Protein AF-A0A4C2A169-F1 (afdb_monomer_lite)

Radius of gyration: 23.93 Å; chains: 1; bounding box: 72×27×70 Å

pLDDT: mean 73.9, std 14.68, range [36.38, 89.75]

Structure (mmCIF, N/CA/C/O backbone):
data_AF-A0A4C2A169-F1
#
_entry.id   AF-A0A4C2A169-F1
#
loop_
_atom_site.group_PDB
_atom_site.id
_atom_site.type_symbol
_atom_site.label_atom_id
_atom_site.label_alt_id
_atom_site.label_comp_id
_atom_site.label_asym_id
_atom_site.label_entity_id
_atom_site.label_seq_id
_atom_site.pdbx_PDB_ins_code
_atom_site.Cartn_x
_atom_site.Cartn_y
_atom_site.Cartn_z
_atom_site.occupancy
_atom_site.B_iso_or_equiv
_atom_site.auth_seq_id
_atom_site.auth_comp_id
_atom_site.auth_asym_id
_atom_site.auth_atom_id
_atom_site.pdbx_PDB_model_num
ATOM 1 N N . MET A 1 1 ? -22.913 17.551 28.952 1.00 49.41 1 MET A N 1
ATOM 2 C CA . MET A 1 1 ? -22.852 16.679 27.759 1.00 49.41 1 MET A CA 1
ATOM 3 C C . MET A 1 1 ? -21.759 15.661 28.000 1.00 49.41 1 MET A C 1
ATOM 5 O O . MET A 1 1 ? -20.663 16.062 28.370 1.00 49.41 1 MET A O 1
ATOM 9 N N . ASN A 1 2 ? -22.106 14.376 27.961 1.00 64.31 2 ASN A N 1
ATOM 10 C CA . ASN A 1 2 ? -21.303 13.313 28.552 1.00 64.31 2 ASN A CA 1
ATOM 11 C C . ASN A 1 2 ? -20.075 12.998 27.695 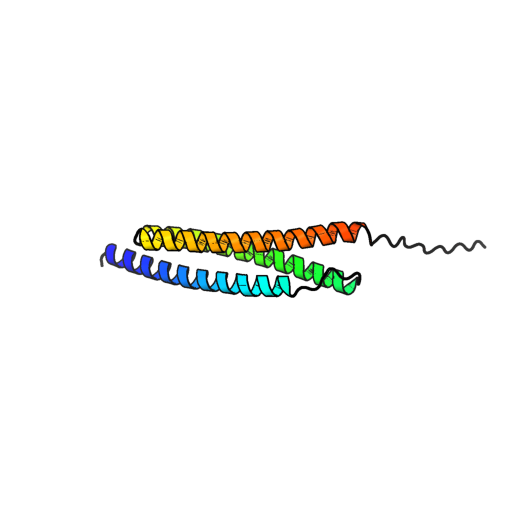1.00 64.31 2 ASN A C 1
ATOM 13 O O . ASN A 1 2 ? -20.184 12.790 26.491 1.00 64.31 2 ASN A O 1
ATOM 17 N N . GLU A 1 3 ? -18.920 12.860 28.345 1.00 70.19 3 GLU A N 1
ATOM 18 C CA . GLU A 1 3 ? -17.674 12.339 27.758 1.00 70.19 3 GLU A CA 1
ATOM 19 C C . GLU A 1 3 ? -17.902 11.029 26.976 1.00 70.19 3 GLU A C 1
ATOM 21 O O . GLU A 1 3 ? -17.257 10.748 25.971 1.00 70.19 3 GLU A O 1
ATOM 26 N N . ARG A 1 4 ? -18.892 10.244 27.407 1.00 67.62 4 ARG A N 1
ATOM 27 C CA . ARG A 1 4 ? -19.308 8.988 26.784 1.00 67.62 4 ARG A CA 1
ATOM 28 C C . ARG A 1 4 ? -19.912 9.166 25.384 1.00 67.62 4 ARG A C 1
ATOM 30 O O . ARG A 1 4 ? -19.564 8.389 24.501 1.00 67.62 4 ARG A O 1
ATOM 37 N N . ASP A 1 5 ? -20.746 10.185 25.175 1.00 69.94 5 ASP A N 1
ATOM 38 C CA . ASP A 1 5 ? -21.328 10.490 23.857 1.00 69.94 5 ASP A CA 1
ATOM 39 C C . ASP A 1 5 ? -20.229 10.959 22.895 1.00 69.94 5 ASP A C 1
ATOM 41 O O . ASP A 1 5 ? -20.123 10.494 21.764 1.00 69.94 5 ASP A O 1
ATOM 45 N N . ARG A 1 6 ? -19.309 11.786 23.406 1.00 72.50 6 ARG A N 1
ATOM 46 C CA . ARG A 1 6 ? -18.178 12.316 22.640 1.00 72.50 6 ARG A CA 1
ATOM 47 C C . ARG A 1 6 ? -17.224 11.215 22.162 1.00 72.50 6 ARG A C 1
ATOM 49 O O . ARG A 1 6 ? -16.750 11.263 21.031 1.00 72.50 6 ARG A O 1
ATOM 56 N N . ARG A 1 7 ? -16.957 10.204 22.998 1.00 69.50 7 ARG A N 1
ATOM 57 C CA . ARG A 1 7 ? -16.121 9.045 22.628 1.00 69.50 7 ARG A CA 1
ATOM 58 C C . ARG A 1 7 ? -16.790 8.143 21.591 1.00 69.50 7 ARG A C 1
ATOM 60 O O . ARG A 1 7 ? -16.093 7.611 20.732 1.00 69.50 7 ARG A O 1
ATOM 67 N N . LEU A 1 8 ? -18.112 7.987 21.653 1.00 70.50 8 LEU A N 1
ATOM 68 C CA . LEU A 1 8 ? -18.874 7.221 20.663 1.00 70.50 8 LEU A CA 1
ATOM 69 C C . LEU A 1 8 ? -18.879 7.912 19.296 1.00 70.50 8 LEU A C 1
ATOM 71 O O . LEU A 1 8 ? -18.581 7.255 18.301 1.00 70.50 8 LEU A O 1
ATOM 75 N N . ASP A 1 9 ? -19.118 9.225 19.251 1.00 77.12 9 ASP A N 1
ATOM 76 C CA . ASP A 1 9 ? -19.060 10.002 18.004 1.00 77.12 9 ASP A CA 1
ATOM 77 C C . ASP A 1 9 ? -17.681 9.919 17.344 1.00 77.12 9 ASP A C 1
ATOM 79 O O . ASP A 1 9 ? -17.572 9.697 16.137 1.00 77.12 9 ASP A O 1
ATOM 83 N N . VAL A 1 10 ? -16.611 10.039 18.139 1.00 79.38 10 VAL A N 1
ATOM 84 C CA . VAL A 1 10 ? -15.238 9.912 17.634 1.00 79.38 10 VAL A CA 1
ATOM 85 C C . VAL A 1 10 ? -14.988 8.508 17.088 1.00 79.38 10 VAL A C 1
ATOM 87 O O . VAL A 1 10 ? -14.485 8.383 15.974 1.00 79.38 10 VAL A O 1
ATOM 90 N N . ALA A 1 11 ? -15.367 7.456 17.814 1.00 75.31 11 ALA A N 1
ATOM 91 C CA . ALA A 1 11 ? -15.188 6.077 17.361 1.00 75.31 11 ALA A CA 1
ATOM 92 C C . ALA A 1 11 ? -15.916 5.796 16.036 1.00 75.31 11 ALA A C 1
ATOM 94 O O . ALA A 1 11 ? -15.350 5.170 15.136 1.00 75.31 11 ALA A O 1
ATOM 95 N N . LEU A 1 12 ? -17.142 6.308 15.889 1.00 80.06 12 LEU A N 1
ATOM 96 C CA . LEU A 1 12 ? -17.935 6.158 14.671 1.00 80.06 12 LEU A CA 1
ATOM 97 C C . LEU A 1 12 ? -17.265 6.858 13.478 1.00 80.06 12 LEU A C 1
ATOM 99 O O . LEU A 1 12 ? -17.106 6.264 12.410 1.00 80.06 12 LEU A O 1
ATOM 103 N N . LEU A 1 13 ? -16.813 8.100 13.683 1.00 84.62 13 LEU A N 1
ATOM 104 C CA . LEU A 1 13 ? -16.095 8.891 12.680 1.00 84.62 13 LEU A CA 1
ATOM 105 C C . LEU A 1 13 ? -14.790 8.222 12.248 1.00 84.62 13 LEU A C 1
ATOM 107 O O . LEU A 1 13 ? -14.484 8.174 11.057 1.00 84.62 13 LEU A O 1
ATOM 111 N N . GLN A 1 14 ? -14.021 7.704 13.206 1.00 81.69 14 GLN A N 1
ATOM 112 C CA . GLN A 1 14 ? -12.760 7.025 12.922 1.00 81.69 14 GLN A CA 1
ATOM 113 C C . GLN A 1 14 ? -12.996 5.722 12.150 1.00 81.69 14 GLN A C 1
ATOM 115 O O . GLN A 1 14 ? -12.284 5.453 11.184 1.00 81.69 14 GLN A O 1
ATOM 120 N N . SER A 1 15 ? -14.026 4.947 12.510 1.00 83.44 15 SER A N 1
ATOM 121 C CA . SER A 1 15 ? -14.388 3.715 11.796 1.00 83.44 15 SER A CA 1
ATOM 122 C C . SER A 1 15 ? -14.792 3.996 10.345 1.00 83.44 15 SER A C 1
ATOM 124 O O . SER A 1 15 ? -14.341 3.302 9.433 1.00 83.44 15 SER A O 1
ATOM 126 N N . GLY A 1 16 ? -15.576 5.057 10.111 1.00 83.25 16 GLY A N 1
ATOM 127 C CA . GLY A 1 16 ? -15.934 5.509 8.764 1.00 83.25 16 GLY A CA 1
ATOM 128 C C . GLY A 1 16 ? -14.707 5.899 7.937 1.00 83.25 16 GLY A C 1
ATOM 129 O O . GLY A 1 16 ? -14.487 5.344 6.861 1.00 83.25 16 GLY A O 1
ATOM 130 N N . LYS A 1 17 ? -13.845 6.761 8.490 1.00 85.31 17 LYS A N 1
ATOM 131 C CA . LYS A 1 17 ? -12.596 7.186 7.838 1.00 85.31 17 LYS A CA 1
ATOM 132 C C . LYS A 1 17 ? -11.666 6.018 7.531 1.00 85.31 17 LYS A C 1
ATOM 134 O O . LYS A 1 17 ? -11.049 5.997 6.470 1.00 85.31 17 LYS A O 1
ATOM 139 N N . PHE A 1 18 ? -11.570 5.047 8.439 1.00 85.31 18 PHE A N 1
ATOM 140 C CA . PHE A 1 18 ? -10.785 3.838 8.221 1.00 85.31 18 PHE A CA 1
ATOM 141 C C . PHE A 1 18 ? -11.326 3.051 7.027 1.00 85.31 18 PHE A C 1
ATOM 143 O O . PHE A 1 18 ? -10.559 2.723 6.128 1.00 85.31 18 PHE A O 1
ATOM 150 N N . LYS A 1 19 ? -12.641 2.804 6.975 1.00 84.06 19 LYS A N 1
ATOM 151 C CA . LYS A 1 19 ? -13.279 2.071 5.870 1.00 84.06 19 LYS A CA 1
ATOM 152 C C . LYS A 1 19 ? -13.102 2.782 4.526 1.00 84.06 19 LYS A C 1
ATOM 154 O O . LYS A 1 19 ? -12.769 2.129 3.540 1.00 84.06 19 LYS A O 1
ATOM 159 N N . GLU A 1 20 ? -13.267 4.103 4.481 1.00 88.12 20 GLU A N 1
ATOM 160 C CA . GLU A 1 20 ? -13.054 4.895 3.262 1.00 88.12 20 GLU A CA 1
ATOM 161 C C . GLU A 1 20 ? -11.594 4.866 2.799 1.00 88.12 20 GLU A C 1
ATOM 163 O O . GLU A 1 20 ? -11.315 4.598 1.630 1.00 88.12 20 GLU A O 1
ATOM 168 N N . ALA A 1 21 ? -10.650 5.098 3.713 1.00 86.19 21 ALA A N 1
ATOM 169 C CA . ALA A 1 21 ? -9.229 5.085 3.388 1.00 86.19 21 ALA A CA 1
ATOM 170 C C . ALA A 1 21 ? -8.754 3.682 2.972 1.00 86.19 21 ALA A C 1
ATOM 172 O O . ALA A 1 21 ? -7.950 3.556 2.048 1.00 86.19 21 ALA A O 1
ATOM 173 N N . LEU A 1 22 ? -9.304 2.630 3.583 1.00 85.50 22 LEU A N 1
ATOM 174 C CA . LEU A 1 22 ? -9.051 1.243 3.213 1.00 85.50 22 LEU A CA 1
ATOM 175 C C . LEU A 1 22 ? -9.549 0.923 1.801 1.00 85.50 22 LEU A C 1
ATOM 177 O O . LEU A 1 22 ? -8.800 0.371 0.993 1.00 85.50 22 LEU A O 1
ATOM 181 N N . ALA A 1 23 ? -10.786 1.307 1.476 1.00 87.94 23 ALA A N 1
ATOM 182 C CA . ALA A 1 23 ? -11.337 1.139 0.134 1.00 87.94 23 ALA A CA 1
ATOM 183 C C . ALA A 1 23 ? -10.526 1.925 -0.911 1.00 87.94 23 ALA A C 1
ATOM 185 O O . ALA A 1 23 ? -10.223 1.401 -1.985 1.00 87.94 23 ALA A O 1
ATOM 186 N N . GLY A 1 24 ? -10.113 3.152 -0.576 1.00 88.06 24 GLY A N 1
ATOM 187 C CA . GLY A 1 24 ? -9.256 3.980 -1.423 1.00 88.06 24 GLY A CA 1
ATOM 188 C C . GLY A 1 24 ? -7.897 3.336 -1.705 1.00 88.06 24 GLY A C 1
ATOM 189 O O . GLY A 1 24 ? -7.475 3.276 -2.858 1.00 88.06 24 GLY A O 1
ATOM 190 N N . LEU A 1 25 ? -7.234 2.801 -0.676 1.00 85.12 25 LEU A N 1
ATOM 191 C CA . LEU A 1 25 ? -5.954 2.099 -0.811 1.00 85.12 25 LEU A CA 1
ATOM 192 C C . LEU A 1 25 ? -6.084 0.782 -1.586 1.00 85.12 25 LEU A C 1
ATOM 194 O O . LEU A 1 25 ? -5.226 0.482 -2.410 1.00 85.12 25 LEU A O 1
ATOM 198 N N . SER A 1 26 ? -7.154 0.016 -1.369 1.00 87.38 26 SER A N 1
ATOM 199 C CA . SER A 1 26 ? -7.397 -1.242 -2.089 1.00 87.38 26 SER A CA 1
ATOM 200 C C . SER A 1 26 ? -7.643 -1.015 -3.585 1.00 87.38 26 SER A C 1
ATOM 202 O O . SER A 1 26 ? -7.080 -1.718 -4.432 1.00 87.38 26 SER A O 1
ATOM 204 N N . LYS A 1 27 ? -8.427 0.018 -3.923 1.00 89.75 27 LYS A N 1
ATOM 205 C CA . LYS A 1 27 ? -8.618 0.442 -5.312 1.00 89.75 27 LYS A CA 1
ATOM 206 C C . LYS A 1 27 ? -7.303 0.904 -5.928 1.00 89.75 27 LYS A C 1
ATOM 208 O O . LYS A 1 27 ? -6.933 0.433 -6.994 1.00 89.75 27 LYS A O 1
ATOM 213 N N . TRP A 1 28 ? -6.563 1.746 -5.210 1.00 88.81 28 TRP A N 1
ATOM 214 C CA . TRP A 1 28 ? -5.259 2.225 -5.652 1.00 88.81 28 TRP A CA 1
ATOM 215 C C . TRP A 1 28 ? -4.263 1.083 -5.907 1.00 88.81 28 TRP A C 1
ATOM 217 O O . TRP A 1 28 ? -3.539 1.124 -6.900 1.00 88.81 28 TRP A O 1
ATOM 227 N N . LEU A 1 29 ? -4.234 0.062 -5.044 1.00 85.56 29 LEU A N 1
ATOM 228 C CA . LEU A 1 29 ? -3.406 -1.128 -5.238 1.00 85.56 29 LEU A CA 1
ATOM 229 C C . LEU A 1 29 ? -3.753 -1.830 -6.543 1.00 85.56 29 LEU A C 1
ATOM 231 O O . LEU A 1 29 ? -2.855 -2.123 -7.317 1.00 85.56 29 LEU A O 1
ATOM 235 N N . SER A 1 30 ? -5.042 -2.043 -6.795 1.00 87.81 30 SER A N 1
ATOM 236 C CA . SER A 1 30 ? -5.512 -2.713 -8.011 1.00 87.81 30 SER A CA 1
ATOM 237 C C . SER A 1 30 ? -5.162 -1.898 -9.263 1.00 87.81 30 SER A C 1
ATOM 239 O O . SER A 1 30 ? -4.593 -2.442 -10.205 1.00 87.81 30 SER A O 1
ATOM 241 N N . ASP A 1 31 ? -5.395 -0.581 -9.235 1.00 87.69 31 ASP A N 1
ATOM 242 C CA . ASP A 1 31 ? -5.031 0.327 -10.330 1.00 87.69 31 ASP A CA 1
ATOM 243 C C . ASP A 1 31 ? -3.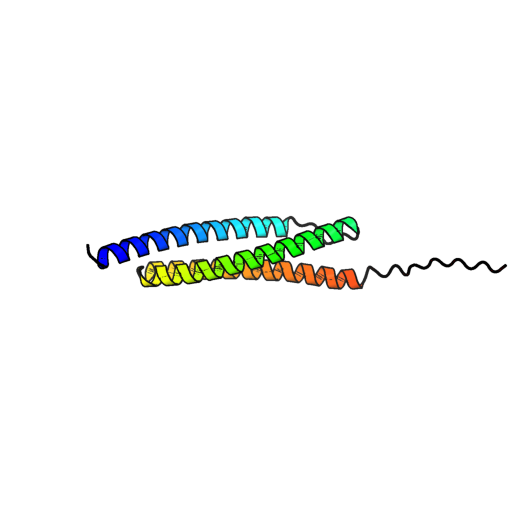505 0.327 -10.576 1.00 87.69 31 ASP A C 1
ATOM 245 O O . ASP A 1 31 ? -3.043 0.367 -11.717 1.00 87.69 31 ASP A O 1
ATOM 249 N N . THR A 1 32 ? -2.697 0.263 -9.509 1.00 83.81 32 THR A N 1
ATOM 250 C CA . THR A 1 32 ? -1.229 0.264 -9.615 1.00 83.81 32 THR A CA 1
ATOM 251 C C . THR A 1 32 ? -0.686 -1.091 -10.058 1.00 83.81 32 THR A C 1
ATOM 253 O O . THR A 1 32 ? 0.234 -1.121 -10.869 1.00 83.81 32 THR A O 1
ATOM 256 N N . GLU A 1 33 ? -1.250 -2.201 -9.580 1.00 82.75 33 GLU A N 1
ATOM 257 C CA . GLU A 1 33 ? -0.955 -3.559 -10.053 1.00 82.75 33 GLU A CA 1
ATOM 258 C C . GLU A 1 33 ? -1.235 -3.671 -11.558 1.00 82.75 33 GLU A C 1
ATOM 260 O O . GLU A 1 33 ? -0.382 -4.150 -12.304 1.00 82.75 33 GLU A O 1
ATOM 265 N N . GLU A 1 34 ? -2.374 -3.155 -12.027 1.00 83.50 34 GLU A N 1
ATOM 266 C CA . GLU A 1 34 ? -2.718 -3.124 -13.450 1.00 83.50 34 GLU A CA 1
ATOM 267 C C . GLU A 1 34 ? -1.766 -2.220 -14.248 1.00 83.50 34 GLU A C 1
ATOM 269 O O . GLU A 1 34 ? -1.280 -2.611 -15.309 1.00 83.50 34 GLU A O 1
ATOM 274 N N . MET A 1 35 ? -1.427 -1.036 -13.729 1.00 80.19 35 MET A N 1
ATOM 275 C CA . MET A 1 35 ? -0.447 -0.144 -14.359 1.00 80.19 35 MET A CA 1
ATOM 276 C C . MET A 1 35 ? 0.939 -0.801 -14.465 1.00 80.19 35 MET A C 1
ATOM 278 O O . MET A 1 35 ? 1.604 -0.691 -15.495 1.00 80.19 35 MET A O 1
ATOM 282 N N . VAL A 1 36 ? 1.369 -1.506 -13.415 1.00 74.44 36 VAL A N 1
ATOM 283 C CA . VAL A 1 36 ? 2.627 -2.261 -13.359 1.00 74.44 36 VAL A CA 1
ATOM 284 C C . VAL A 1 36 ? 2.610 -3.439 -14.332 1.00 74.44 36 VAL A C 1
ATOM 286 O O . VAL A 1 36 ? 3.602 -3.646 -15.029 1.00 74.44 36 VAL A O 1
ATOM 289 N N . ALA A 1 37 ? 1.499 -4.169 -14.427 1.00 74.31 37 ALA A N 1
ATOM 290 C CA . ALA A 1 37 ? 1.331 -5.274 -15.367 1.00 74.31 37 ALA A CA 1
ATOM 291 C C . ALA A 1 37 ? 1.293 -4.798 -16.831 1.00 74.31 37 ALA A C 1
ATOM 293 O O . ALA A 1 37 ? 1.827 -5.468 -17.713 1.00 74.31 37 ALA A O 1
ATOM 294 N N . ASN A 1 38 ? 0.719 -3.620 -17.088 1.00 74.50 38 ASN A N 1
ATOM 295 C CA . ASN A 1 38 ? 0.647 -3.007 -18.417 1.00 74.50 38 ASN A CA 1
ATOM 296 C C . ASN A 1 38 ? 1.954 -2.324 -18.861 1.00 74.50 38 ASN A C 1
ATOM 298 O O . ASN A 1 38 ? 2.082 -1.925 -20.025 1.00 74.50 38 ASN A O 1
ATOM 302 N N . GLN A 1 39 ? 2.942 -2.175 -17.976 1.00 64.94 39 GLN A N 1
ATOM 303 C CA . GLN A 1 39 ? 4.243 -1.627 -18.354 1.00 64.94 39 GLN A CA 1
ATOM 304 C C . GLN A 1 39 ? 4.995 -2.595 -19.274 1.00 64.94 39 GLN A C 1
ATOM 306 O O . GLN A 1 39 ? 5.303 -3.731 -18.916 1.00 64.94 39 GLN A O 1
ATOM 311 N N . LYS A 1 40 ? 5.337 -2.104 -20.469 1.00 57.44 40 LYS A N 1
ATOM 312 C CA . LYS A 1 40 ? 6.100 -2.853 -21.475 1.00 57.44 40 LYS A CA 1
ATOM 313 C C . LYS A 1 40 ? 7.492 -3.247 -20.950 1.00 57.44 40 LYS A C 1
ATOM 315 O O . LYS A 1 40 ? 8.076 -2.483 -20.173 1.00 57.44 40 LYS A O 1
ATOM 320 N N . PRO A 1 41 ? 8.048 -4.389 -21.403 1.00 59.72 41 PRO A N 1
ATOM 321 C CA . PRO A 1 41 ? 9.398 -4.816 -21.041 1.00 59.72 41 PRO A CA 1
ATOM 322 C C . PRO A 1 41 ? 10.453 -3.737 -21.352 1.00 59.72 41 PRO A C 1
ATOM 324 O O . PRO A 1 41 ? 10.206 -2.843 -22.173 1.00 59.72 41 PRO A O 1
ATOM 327 N N . PRO A 1 42 ? 11.623 -3.783 -20.685 1.00 56.75 42 PRO A N 1
ATOM 328 C CA . PRO A 1 42 ? 12.709 -2.838 -20.926 1.00 56.75 42 PRO A CA 1
ATOM 329 C C . PRO A 1 42 ? 13.077 -2.849 -22.413 1.00 56.75 42 PRO A C 1
ATOM 331 O O . PRO A 1 42 ? 13.513 -3.863 -22.948 1.00 56.75 42 PRO A O 1
ATOM 334 N N . SER A 1 43 ? 12.836 -1.723 -23.086 1.00 57.53 43 SER A N 1
ATOM 335 C CA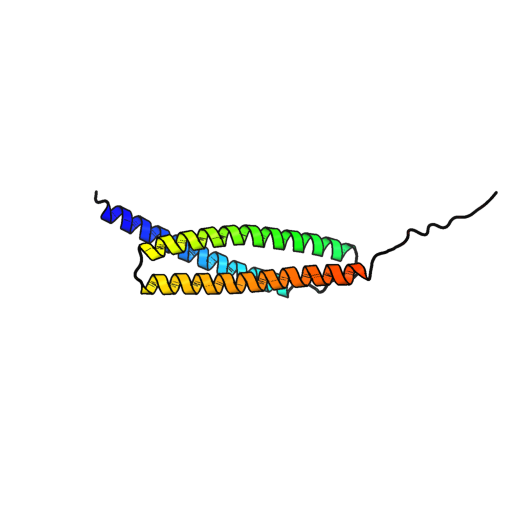 . SER A 1 43 ? 13.125 -1.559 -24.513 1.00 57.53 43 SER A CA 1
ATOM 336 C C . SER A 1 43 ? 14.515 -0.951 -24.660 1.00 57.53 43 SER A C 1
ATOM 338 O O . SER A 1 43 ? 14.874 -0.062 -23.888 1.00 57.53 43 SER A O 1
ATOM 340 N N . SER A 1 44 ? 15.277 -1.369 -25.670 1.00 57.62 44 SER A N 1
ATOM 341 C CA . SER A 1 44 ? 16.647 -0.889 -25.926 1.00 57.62 44 SER A CA 1
ATOM 342 C C . SER A 1 44 ? 16.711 0.565 -26.430 1.00 57.62 44 SER A C 1
ATOM 344 O O . SER A 1 44 ? 17.785 1.154 -26.545 1.00 57.62 44 SER A O 1
ATOM 346 N N . ASP A 1 45 ? 15.563 1.181 -26.723 1.00 67.94 45 ASP A N 1
ATOM 347 C CA . ASP A 1 45 ? 15.465 2.563 -27.183 1.00 67.94 45 ASP A CA 1
ATOM 348 C C . ASP A 1 45 ? 15.742 3.574 -26.065 1.00 67.94 45 ASP A C 1
ATOM 350 O O . ASP A 1 45 ? 14.979 3.700 -25.107 1.00 67.94 45 ASP A O 1
ATOM 354 N N . TYR A 1 46 ? 16.762 4.417 -26.245 1.00 64.12 46 TYR A N 1
ATOM 355 C CA . TYR A 1 46 ? 17.147 5.474 -25.296 1.00 64.12 46 TYR A CA 1
ATOM 356 C C . TYR A 1 46 ? 15.975 6.366 -24.837 1.00 64.12 46 TYR A C 1
ATOM 358 O O . TYR A 1 46 ? 15.871 6.727 -23.661 1.00 64.12 46 TYR A O 1
ATOM 366 N N . LYS A 1 47 ? 15.064 6.719 -25.756 1.00 69.56 47 LYS A N 1
ATOM 367 C CA . LYS A 1 47 ? 13.871 7.521 -25.435 1.00 69.56 47 LYS A CA 1
ATOM 368 C C . LYS A 1 47 ? 12.916 6.767 -24.502 1.00 69.56 47 LYS A C 1
ATOM 370 O O . LYS A 1 47 ? 12.358 7.375 -23.591 1.00 69.56 47 LYS A O 1
ATOM 375 N N . VAL A 1 48 ? 12.777 5.458 -24.702 1.00 71.31 48 VAL A N 1
ATOM 376 C CA . VAL A 1 48 ? 11.926 4.578 -23.894 1.00 71.31 48 VAL A CA 1
ATOM 377 C C . VAL A 1 48 ? 12.562 4.330 -22.529 1.00 71.31 48 VAL A C 1
ATOM 379 O O . VAL A 1 48 ? 11.883 4.489 -21.521 1.00 71.31 48 VAL A O 1
ATOM 382 N N . VAL A 1 49 ? 13.874 4.083 -22.460 1.00 71.06 49 VAL A N 1
ATOM 383 C CA . VAL A 1 49 ? 14.6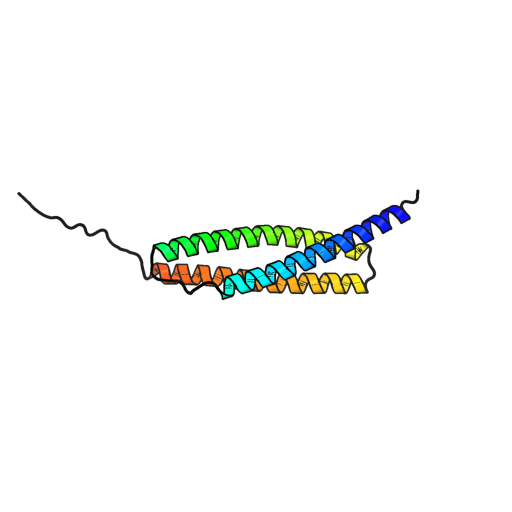07 3.938 -21.187 1.00 71.06 49 VAL A CA 1
ATOM 384 C C . VAL A 1 49 ? 14.448 5.181 -20.307 1.00 71.06 49 VAL A C 1
ATOM 386 O O . VAL A 1 49 ? 14.233 5.073 -19.098 1.00 71.06 49 VAL A O 1
ATOM 389 N N . LYS A 1 50 ? 14.507 6.384 -20.895 1.00 72.44 50 LYS A N 1
ATOM 390 C CA . LYS A 1 50 ? 14.330 7.641 -20.151 1.00 72.44 50 LYS A CA 1
ATOM 391 C C . LYS A 1 50 ? 12.900 7.810 -19.616 1.00 72.44 50 LYS A C 1
ATOM 393 O O . LYS A 1 50 ? 12.742 8.267 -18.483 1.00 72.44 50 LYS A O 1
ATOM 398 N N . ALA A 1 51 ? 11.885 7.421 -20.393 1.00 75.50 51 ALA A N 1
ATOM 399 C CA . ALA A 1 51 ? 10.488 7.402 -19.952 1.00 75.50 51 ALA A CA 1
ATOM 400 C C . ALA A 1 51 ? 10.266 6.369 -18.833 1.00 75.50 51 ALA A C 1
ATOM 402 O O . ALA A 1 51 ? 9.750 6.715 -17.777 1.00 75.50 51 ALA A O 1
ATOM 403 N N . GLN A 1 52 ? 10.791 5.153 -18.988 1.00 69.69 52 GLN A N 1
ATOM 404 C CA . GLN A 1 52 ? 10.739 4.101 -17.966 1.00 69.69 52 GLN A CA 1
ATOM 405 C C . GLN A 1 52 ? 11.458 4.504 -16.666 1.00 69.69 52 GLN A C 1
ATOM 407 O O . GLN A 1 52 ? 11.050 4.121 -15.571 1.00 69.69 52 GLN A O 1
ATOM 412 N N . LEU A 1 53 ? 12.540 5.289 -16.747 1.00 75.62 53 LEU A N 1
ATOM 413 C CA . LEU A 1 53 ? 13.225 5.834 -15.570 1.00 75.62 53 LEU A CA 1
ATOM 414 C C . LEU A 1 53 ? 12.369 6.870 -14.831 1.00 75.62 53 LEU A C 1
ATOM 416 O O . LEU A 1 53 ? 12.370 6.895 -13.600 1.00 75.62 53 LEU A O 1
ATOM 420 N N . GLN A 1 54 ? 11.652 7.721 -15.567 1.00 79.81 54 GLN A N 1
ATOM 421 C CA . GLN A 1 54 ? 10.689 8.666 -14.999 1.00 79.81 54 GLN A CA 1
ATOM 422 C C . GLN A 1 54 ? 9.507 7.935 -14.358 1.00 79.81 54 GLN A C 1
ATOM 424 O O . GLN A 1 54 ? 9.175 8.235 -13.21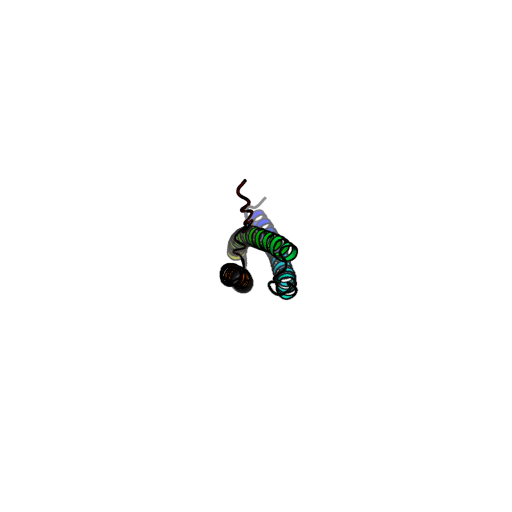5 1.00 79.81 54 GLN A O 1
ATOM 429 N N . GLU A 1 55 ? 8.939 6.943 -15.044 1.00 79.00 55 GLU A N 1
ATOM 430 C CA . GLU A 1 55 ? 7.862 6.104 -14.515 1.00 79.00 55 GLU A CA 1
ATOM 431 C C . GLU A 1 55 ? 8.282 5.384 -13.237 1.00 79.00 55 GLU A C 1
ATOM 433 O O . GLU A 1 55 ? 7.548 5.421 -12.260 1.00 79.00 55 GLU A O 1
ATOM 438 N N . GLN A 1 56 ? 9.482 4.800 -13.188 1.00 75.00 56 GLN A N 1
ATOM 439 C CA . GLN A 1 56 ? 9.972 4.148 -11.970 1.00 75.00 56 GLN A CA 1
ATOM 440 C C . GLN A 1 56 ? 10.161 5.129 -10.807 1.00 75.00 56 GLN A C 1
ATOM 442 O O . GLN A 1 56 ? 9.775 4.844 -9.676 1.00 75.00 56 GLN A O 1
ATOM 447 N N . LYS A 1 57 ? 10.701 6.327 -11.068 1.00 80.88 57 LYS A N 1
ATOM 448 C CA . LYS A 1 57 ? 10.790 7.377 -10.038 1.00 80.88 57 LYS A CA 1
ATOM 449 C C . LYS A 1 57 ? 9.412 7.807 -9.545 1.00 80.88 57 LYS A C 1
ATOM 451 O O . LYS A 1 57 ? 9.240 8.052 -8.352 1.00 80.88 57 LYS A O 1
ATOM 456 N N . PHE A 1 58 ? 8.451 7.914 -10.457 1.00 84.31 58 PHE A N 1
ATOM 457 C CA . PHE A 1 58 ? 7.070 8.230 -10.128 1.00 84.31 58 PHE A CA 1
ATOM 458 C C . PHE A 1 58 ? 6.446 7.121 -9.278 1.00 84.31 58 PHE A C 1
ATOM 460 O O . PHE A 1 58 ? 5.915 7.417 -8.211 1.00 84.31 58 PHE A O 1
ATOM 467 N N . LEU A 1 59 ? 6.620 5.859 -9.673 1.00 80.56 59 LEU A N 1
ATOM 468 C CA . LEU A 1 59 ? 6.137 4.690 -8.947 1.00 80.56 59 LEU A CA 1
ATOM 469 C C . LEU A 1 59 ? 6.715 4.635 -7.529 1.00 80.56 59 LEU A C 1
ATOM 471 O O . LEU A 1 59 ? 5.960 4.541 -6.570 1.00 80.56 59 LEU A O 1
ATOM 475 N N . LYS A 1 60 ? 8.033 4.819 -7.368 1.00 81.50 60 LYS A N 1
ATOM 476 C CA . LYS A 1 60 ? 8.681 4.914 -6.048 1.00 81.50 60 LYS A CA 1
ATOM 477 C C . LYS A 1 60 ? 8.123 6.040 -5.188 1.00 81.50 60 LYS A C 1
ATOM 479 O O . LYS A 1 60 ? 7.892 5.848 -3.998 1.00 81.50 60 LYS A O 1
ATOM 484 N N . LYS A 1 61 ? 7.901 7.222 -5.769 1.00 84.94 61 LYS A N 1
ATOM 485 C CA . LYS A 1 61 ? 7.324 8.352 -5.032 1.00 84.94 61 LYS A CA 1
ATOM 486 C C . LYS A 1 61 ? 5.883 8.062 -4.608 1.00 84.94 61 LYS A C 1
ATOM 488 O O . LYS A 1 61 ? 5.521 8.379 -3.481 1.00 84.94 61 LYS A O 1
ATOM 493 N N . MET A 1 62 ? 5.091 7.443 -5.481 1.00 85.00 62 MET A N 1
ATOM 494 C CA . MET A 1 62 ? 3.736 7.001 -5.155 1.00 85.00 62 MET A CA 1
ATOM 495 C C . MET A 1 62 ? 3.730 5.941 -4.055 1.00 85.00 62 MET A C 1
ATOM 497 O O . MET A 1 62 ? 2.929 6.048 -3.133 1.00 85.00 62 MET A O 1
ATOM 501 N N . LEU A 1 63 ? 4.633 4.959 -4.118 1.00 83.12 63 LEU A N 1
ATOM 502 C CA . LEU A 1 63 ? 4.797 3.948 -3.075 1.00 83.12 63 LEU A CA 1
ATOM 503 C C . LEU A 1 63 ? 5.139 4.610 -1.736 1.00 83.12 63 LEU A C 1
ATOM 505 O O . LEU A 1 63 ? 4.453 4.357 -0.758 1.00 83.12 63 LEU A O 1
ATOM 509 N N . LEU A 1 64 ? 6.100 5.536 -1.685 1.00 84.25 64 LEU A N 1
ATOM 510 C CA . LEU A 1 64 ? 6.426 6.282 -0.458 1.00 84.25 64 LEU A CA 1
ATOM 511 C C . LEU A 1 64 ? 5.231 7.072 0.106 1.00 84.25 64 LEU A C 1
ATOM 513 O O . LEU A 1 64 ? 4.963 7.023 1.307 1.00 84.25 64 LEU A O 1
ATOM 517 N N . ASP A 1 65 ? 4.483 7.772 -0.751 1.00 84.75 65 ASP A N 1
ATOM 518 C CA . ASP A 1 65 ? 3.275 8.515 -0.357 1.00 84.75 65 ASP A CA 1
ATOM 519 C C . ASP A 1 65 ? 2.190 7.577 0.205 1.00 84.75 65 ASP A C 1
ATOM 521 O O . ASP A 1 65 ? 1.511 7.861 1.201 1.00 84.75 65 ASP A O 1
ATOM 525 N N . ARG A 1 66 ? 2.067 6.392 -0.394 1.00 81.12 66 ARG A N 1
ATOM 526 C CA . ARG A 1 66 ? 1.128 5.360 0.042 1.00 81.12 66 ARG A CA 1
ATOM 527 C C . ARG A 1 66 ? 1.606 4.608 1.268 1.00 81.12 66 ARG A C 1
ATOM 529 O O . ARG A 1 66 ? 0.768 4.277 2.091 1.00 81.12 66 ARG A O 1
ATOM 536 N N . GLN A 1 67 ? 2.905 4.446 1.478 1.00 83.06 67 GLN A N 1
ATOM 537 C CA . GLN A 1 67 ? 3.481 3.932 2.717 1.00 83.06 67 GLN A CA 1
ATOM 538 C C . GLN A 1 67 ? 3.177 4.879 3.886 1.00 83.06 67 GLN A C 1
ATOM 540 O O . GLN A 1 67 ? 2.764 4.427 4.955 1.00 83.06 67 GLN A O 1
ATOM 545 N N . HIS A 1 68 ? 3.291 6.195 3.673 1.00 82.31 68 HIS A N 1
ATOM 546 C CA . HIS A 1 68 ? 2.810 7.194 4.632 1.00 82.31 68 HIS A CA 1
ATOM 547 C C . HIS A 1 68 ? 1.309 7.028 4.900 1.00 82.31 68 HIS A C 1
ATOM 549 O O . HIS A 1 68 ? 0.897 6.953 6.058 1.00 82.31 68 HIS A O 1
ATOM 555 N N . SER A 1 69 ? 0.506 6.885 3.840 1.00 83.31 69 SER A N 1
ATOM 556 C CA . SER A 1 69 ? -0.938 6.636 3.956 1.00 83.31 69 SER A CA 1
ATOM 557 C C . SER A 1 69 ? -1.244 5.342 4.730 1.00 83.31 69 SER A C 1
ATOM 559 O O . SER A 1 69 ? -2.161 5.324 5.544 1.00 83.31 69 SER A O 1
ATOM 561 N N . MET A 1 70 ? -0.460 4.279 4.529 1.00 81.94 70 MET A N 1
ATOM 562 C CA . MET A 1 70 ? -0.588 2.981 5.196 1.00 81.94 70 MET A CA 1
ATOM 563 C C . MET A 1 70 ? -0.270 3.080 6.687 1.00 81.94 70 MET A C 1
ATOM 565 O O . MET A 1 70 ? -0.982 2.516 7.513 1.00 81.94 70 MET A O 1
ATOM 569 N N . SER A 1 71 ? 0.773 3.835 7.041 1.00 85.50 71 SER A N 1
ATOM 570 C CA . SER A 1 71 ? 1.128 4.127 8.432 1.00 85.50 71 SER A CA 1
ATOM 571 C C . SER A 1 71 ? 0.013 4.913 9.127 1.00 85.50 71 SER A C 1
ATOM 573 O O . SER A 1 71 ? -0.440 4.533 10.210 1.00 85.50 71 SER A O 1
ATOM 575 N N . SER A 1 72 ? -0.517 5.949 8.465 1.00 85.31 72 SER A N 1
ATOM 576 C CA . SER A 1 72 ? -1.681 6.689 8.957 1.00 85.31 72 SER A CA 1
ATOM 577 C C . SER A 1 72 ? -2.911 5.792 9.104 1.00 85.31 72 SER A C 1
ATOM 579 O O . SER A 1 72 ? -3.568 5.850 10.140 1.00 85.31 72 SER A O 1
ATOM 581 N N . LEU A 1 73 ? -3.195 4.928 8.122 1.00 85.12 73 LEU A N 1
ATOM 582 C CA . LEU A 1 73 ? -4.316 3.988 8.163 1.00 85.12 73 LEU A CA 1
ATOM 583 C C . LEU A 1 73 ? -4.159 2.967 9.292 1.00 85.12 73 LEU A C 1
ATOM 585 O O . LEU A 1 73 ? -5.132 2.670 9.973 1.00 85.12 73 LEU A O 1
ATOM 589 N N . SER A 1 74 ? -2.949 2.457 9.519 1.00 85.00 74 SER A N 1
ATOM 590 C CA . SER A 1 74 ? -2.644 1.528 10.609 1.00 85.00 74 SER A CA 1
ATOM 591 C C . SER A 1 74 ? -2.852 2.188 11.970 1.00 85.00 74 SER A C 1
ATOM 593 O O . SER A 1 74 ? -3.506 1.620 12.845 1.00 85.00 74 SER A O 1
ATOM 595 N N . SER A 1 75 ? -2.395 3.435 12.132 1.00 86.50 75 SER A N 1
ATOM 596 C CA . SER A 1 75 ? -2.651 4.203 13.351 1.00 86.50 75 SER A CA 1
ATOM 597 C C . SER A 1 75 ? -4.147 4.456 13.562 1.00 86.50 75 SER A C 1
ATOM 599 O O . SER A 1 75 ? -4.631 4.308 14.684 1.00 86.50 75 SER A O 1
ATOM 601 N N . LEU A 1 76 ? -4.883 4.780 12.493 1.00 85.19 76 LEU A N 1
ATOM 602 C CA . LEU A 1 76 ? -6.337 4.945 12.525 1.00 85.19 76 LEU A CA 1
ATOM 603 C C . LEU A 1 76 ? -7.039 3.633 12.893 1.00 85.19 76 LEU A C 1
ATOM 605 O O . LEU A 1 76 ? -7.895 3.614 13.765 1.00 85.19 76 LEU A O 1
ATOM 609 N N . GLY A 1 77 ? -6.645 2.522 12.271 1.00 85.00 77 GLY A N 1
ATOM 610 C CA . GLY A 1 77 ? -7.187 1.195 12.537 1.00 85.00 77 GLY A CA 1
ATOM 611 C C . GLY A 1 77 ? -6.963 0.770 13.984 1.00 85.00 77 GLY A C 1
ATOM 612 O O . GLY A 1 77 ? -7.861 0.200 14.593 1.00 85.00 77 GLY A O 1
ATOM 613 N N . LYS A 1 78 ? -5.814 1.123 14.573 1.00 84.38 78 LYS A N 1
ATOM 614 C CA . LYS A 1 78 ? -5.505 0.861 15.984 1.00 84.38 78 LYS A CA 1
ATOM 615 C C . LYS A 1 78 ? -6.413 1.660 16.924 1.00 84.38 78 LYS A C 1
ATOM 617 O O . LYS A 1 78 ? -6.989 1.079 17.840 1.00 84.38 78 LYS A O 1
ATOM 622 N N . GLU A 1 79 ? -6.609 2.949 16.652 1.00 83.50 79 GLU A N 1
ATOM 623 C CA . GLU A 1 79 ? -7.569 3.807 17.368 1.00 83.50 79 GLU A CA 1
ATOM 624 C C . GLU A 1 79 ? -9.005 3.269 17.258 1.00 83.50 79 GLU A C 1
ATOM 626 O O . GLU A 1 79 ? -9.681 3.092 18.270 1.00 83.50 79 GLU A O 1
ATOM 631 N N . VAL A 1 80 ? -9.457 2.920 16.048 1.00 83.00 80 VAL A N 1
ATOM 632 C CA . VAL A 1 80 ? -10.782 2.319 15.815 1.00 83.00 80 VAL A CA 1
ATOM 633 C C . VAL A 1 80 ? -10.915 1.005 16.576 1.00 83.00 80 VAL A C 1
ATOM 635 O O . VAL A 1 80 ? -11.909 0.783 17.259 1.00 83.00 80 VAL A O 1
ATOM 638 N N . SER A 1 81 ? -9.891 0.155 16.533 1.00 82.50 81 SER A N 1
ATOM 639 C CA . SER A 1 81 ? -9.890 -1.145 17.203 1.00 82.50 81 SER A CA 1
ATOM 640 C C . SER A 1 81 ? -9.951 -1.061 18.731 1.00 82.50 81 SER A C 1
ATOM 642 O O . SER A 1 81 ? -10.438 -1.992 19.365 1.00 82.50 81 SER A O 1
ATOM 644 N N . ASN A 1 82 ? -9.489 0.047 19.323 1.00 81.44 82 ASN A N 1
ATOM 645 C CA . ASN A 1 82 ? -9.593 0.297 20.763 1.00 81.44 82 ASN A CA 1
ATOM 646 C C . ASN A 1 82 ? -11.021 0.661 21.191 1.00 81.44 82 ASN A C 1
ATOM 648 O O . ASN A 1 82 ? -11.365 0.529 22.366 1.00 81.44 82 ASN A O 1
ATOM 652 N N . HIS A 1 83 ? -11.833 1.156 20.258 1.00 75.06 83 HIS A N 1
ATOM 653 C CA . HIS A 1 83 ? -13.210 1.575 20.504 1.00 75.06 83 HIS A CA 1
ATOM 654 C C . HIS A 1 83 ? -14.256 0.606 19.941 1.00 75.06 83 HIS A C 1
ATOM 656 O O . HIS A 1 83 ? -15.421 0.685 20.328 1.00 75.06 83 HIS A O 1
ATOM 662 N N . CYS A 1 84 ? -13.854 -0.295 19.048 1.00 74.56 84 CYS A N 1
ATOM 663 C CA . CYS A 1 84 ? -14.708 -1.309 18.449 1.00 74.56 84 CYS A CA 1
ATOM 664 C C . CYS A 1 84 ? -14.650 -2.648 19.197 1.00 74.56 84 CYS A C 1
ATOM 666 O O . CYS A 1 84 ? -13.733 -2.940 19.963 1.00 74.56 84 CYS A O 1
ATOM 668 N N . GLU A 1 85 ? -15.650 -3.485 18.929 1.00 78.31 85 GLU A N 1
ATOM 669 C CA . GLU A 1 85 ? -15.712 -4.863 19.410 1.00 78.31 85 GLU A CA 1
ATOM 670 C C . GLU A 1 85 ? -14.495 -5.685 18.939 1.00 78.31 85 GLU A C 1
ATOM 672 O O . GLU A 1 85 ? -13.969 -5.454 17.843 1.00 78.31 85 GLU A O 1
ATOM 677 N N . PRO A 1 86 ? -14.075 -6.707 19.705 1.00 78.75 86 PRO A N 1
ATOM 678 C CA . PRO A 1 86 ? -12.941 -7.560 19.345 1.00 78.75 86 PRO A CA 1
ATOM 679 C C . PRO A 1 86 ? -13.101 -8.246 17.976 1.00 78.75 86 PRO A C 1
ATOM 681 O O . PRO A 1 86 ? -12.107 -8.461 17.283 1.00 78.75 86 PRO A O 1
ATOM 684 N N . SER A 1 87 ? -14.337 -8.531 17.547 1.00 78.75 87 SER A N 1
ATOM 685 C CA . SER A 1 87 ? -14.627 -9.065 16.208 1.00 78.75 87 SER A CA 1
ATOM 686 C C . SER A 1 87 ? -14.283 -8.070 15.090 1.00 78.75 87 SER A C 1
ATOM 688 O O . SER A 1 87 ? -13.622 -8.430 14.117 1.00 78.75 87 SER A O 1
ATOM 690 N N . GLU A 1 88 ? -14.681 -6.803 15.240 1.00 79.81 88 GLU A N 1
ATOM 691 C CA . GLU A 1 88 ? -14.367 -5.738 14.274 1.00 79.81 88 GLU A CA 1
ATOM 692 C C . GLU A 1 88 ? -12.867 -5.436 14.265 1.00 79.81 88 GLU A C 1
ATOM 694 O O . GLU A 1 88 ? -12.268 -5.272 13.204 1.00 79.81 88 GLU A O 1
ATOM 699 N N . ARG A 1 89 ? -12.227 -5.437 15.441 1.00 82.88 89 ARG A N 1
ATOM 700 C CA . ARG A 1 89 ? -10.772 -5.302 15.559 1.00 82.88 89 ARG A CA 1
ATOM 701 C C . ARG A 1 89 ? -10.030 -6.374 14.759 1.00 82.88 89 ARG A C 1
ATOM 703 O O . ARG A 1 89 ? -9.128 -6.037 13.995 1.00 82.88 89 ARG A O 1
ATOM 710 N N . ALA A 1 90 ? -10.412 -7.641 14.910 1.00 85.69 90 ALA A N 1
ATOM 711 C CA . ALA A 1 90 ? -9.792 -8.734 14.166 1.00 85.69 90 ALA A CA 1
ATOM 712 C C . ALA A 1 90 ? -9.995 -8.576 12.649 1.00 85.69 90 ALA A C 1
ATOM 714 O O . ALA A 1 90 ? -9.079 -8.842 11.869 1.00 85.69 90 ALA A O 1
ATOM 715 N N . ALA A 1 91 ? -11.167 -8.099 12.218 1.00 85.12 91 ALA A N 1
ATOM 716 C CA . ALA A 1 91 ? -11.428 -7.800 10.813 1.00 85.12 91 ALA A CA 1
ATOM 717 C C . ALA A 1 91 ? -10.532 -6.663 10.286 1.00 85.12 91 ALA A C 1
ATOM 719 O O . ALA A 1 91 ? -9.945 -6.804 9.215 1.00 85.12 91 ALA A O 1
ATOM 720 N N . ILE A 1 92 ? -10.375 -5.578 11.050 1.00 83.75 92 ILE A N 1
ATOM 721 C CA . ILE A 1 92 ? -9.512 -4.432 10.724 1.00 83.75 92 ILE A CA 1
ATOM 722 C C . ILE A 1 92 ? -8.049 -4.862 10.579 1.00 83.75 92 ILE A C 1
ATOM 724 O O . ILE A 1 92 ? -7.426 -4.571 9.558 1.00 83.75 92 ILE A O 1
ATOM 728 N N . GLU A 1 93 ? -7.509 -5.585 11.566 1.00 84.75 93 GLU A N 1
ATOM 729 C CA . GLU A 1 93 ? -6.130 -6.090 11.529 1.00 84.75 93 GLU A CA 1
ATOM 730 C C . GLU A 1 93 ? -5.918 -7.019 10.324 1.00 84.75 93 GLU A C 1
ATOM 732 O O . GLU A 1 93 ? -4.920 -6.895 9.613 1.00 84.75 93 GLU A O 1
ATOM 737 N N . LYS A 1 94 ? -6.888 -7.895 10.031 1.00 87.56 94 LYS A N 1
ATOM 738 C CA . LYS A 1 94 ? -6.827 -8.791 8.872 1.00 87.56 94 LYS A CA 1
ATOM 739 C C . LYS A 1 94 ? -6.822 -8.026 7.548 1.00 87.56 94 LYS A C 1
ATOM 741 O O . LYS A 1 94 ? -6.024 -8.357 6.674 1.00 87.56 94 LYS A O 1
ATOM 746 N N . GLN A 1 95 ? -7.686 -7.022 7.386 1.00 85.75 95 GLN A N 1
ATOM 747 C CA . GLN A 1 95 ? -7.726 -6.234 6.153 1.00 85.75 95 GLN A CA 1
ATOM 748 C C . GLN A 1 95 ? -6.461 -5.388 5.975 1.00 85.75 95 GLN A C 1
ATOM 750 O O . GLN A 1 95 ? -5.933 -5.330 4.869 1.00 85.75 95 GLN A O 1
ATOM 755 N N . LEU A 1 96 ? -5.942 -4.784 7.051 1.00 83.88 96 LEU A N 1
ATOM 756 C CA . LEU A 1 96 ? -4.665 -4.063 7.034 1.00 83.88 96 LEU A CA 1
ATOM 757 C C . LEU A 1 96 ? -3.507 -4.971 6.616 1.00 83.88 96 LEU A C 1
ATOM 759 O O . LEU A 1 96 ? -2.697 -4.584 5.779 1.00 83.88 96 LEU A O 1
ATOM 763 N N . HIS A 1 97 ? -3.443 -6.179 7.175 1.00 85.69 97 HIS A N 1
ATOM 764 C CA . HIS A 1 97 ? -2.400 -7.145 6.852 1.00 85.69 97 HIS A CA 1
ATOM 765 C C . HIS A 1 97 ? -2.469 -7.607 5.388 1.00 85.69 97 HIS A C 1
ATOM 767 O O . HIS A 1 97 ? -1.438 -7.705 4.728 1.00 85.69 97 HIS A O 1
ATOM 773 N N . ASP A 1 98 ? -3.671 -7.855 4.857 1.00 87.62 98 ASP A N 1
ATOM 774 C CA . ASP A 1 98 ? -3.861 -8.200 3.440 1.00 87.62 98 ASP A CA 1
ATOM 775 C C . ASP A 1 98 ? -3.397 -7.066 2.509 1.00 87.62 98 ASP A C 1
ATOM 777 O O . ASP A 1 98 ? -2.648 -7.293 1.556 1.00 87.62 98 ASP A O 1
ATOM 781 N N . LEU A 1 99 ? -3.754 -5.826 2.853 1.00 84.62 99 LEU A N 1
ATOM 782 C CA . LEU A 1 99 ? -3.323 -4.618 2.151 1.00 84.62 99 LEU A CA 1
ATOM 783 C C . LEU A 1 99 ? -1.806 -4.433 2.167 1.00 84.62 99 LEU A C 1
ATOM 785 O O . LEU A 1 99 ? -1.212 -4.196 1.116 1.00 84.62 99 LEU A O 1
ATOM 789 N N . MET A 1 100 ? -1.179 -4.570 3.338 1.00 84.25 100 MET A N 1
ATOM 790 C CA . MET A 1 100 ? 0.277 -4.503 3.469 1.00 84.25 100 MET A CA 1
ATOM 791 C C . MET A 1 100 ? 0.950 -5.580 2.626 1.00 84.25 100 MET A C 1
ATOM 793 O O . MET A 1 100 ? 1.870 -5.272 1.881 1.00 84.25 100 MET A O 1
ATOM 797 N N . LYS A 1 101 ? 0.443 -6.817 2.652 1.00 86.31 101 LYS A N 1
ATOM 798 C CA . LYS A 1 101 ? 1.006 -7.915 1.862 1.00 86.31 101 LYS A CA 1
ATOM 799 C C . LYS A 1 101 ? 0.948 -7.643 0.356 1.00 86.31 101 LYS A C 1
ATOM 801 O O . LYS A 1 101 ? 1.923 -7.904 -0.344 1.00 86.31 101 LYS A O 1
ATOM 806 N N . ARG A 1 102 ? -0.176 -7.127 -0.156 1.00 85.31 102 ARG A N 1
ATOM 807 C CA . ARG A 1 102 ? -0.301 -6.741 -1.576 1.00 85.31 102 ARG A CA 1
ATOM 808 C C . ARG A 1 102 ? 0.631 -5.586 -1.931 1.00 85.31 102 ARG A C 1
ATOM 810 O O . ARG A 1 102 ? 1.254 -5.600 -2.986 1.00 85.31 102 ARG A O 1
ATOM 817 N N . PHE A 1 103 ? 0.764 -4.615 -1.033 1.00 83.50 103 PHE A N 1
ATOM 818 C CA . PHE A 1 103 ? 1.675 -3.491 -1.209 1.00 83.50 103 PHE A CA 1
ATOM 819 C C . PHE A 1 103 ? 3.148 -3.898 -1.216 1.00 83.50 103 PHE A C 1
ATOM 821 O O . PHE A 1 103 ? 3.895 -3.426 -2.072 1.00 83.50 103 PHE A O 1
ATOM 828 N N . ASP A 1 104 ? 3.557 -4.787 -0.315 1.00 84.50 104 ASP A N 1
ATOM 829 C CA . ASP A 1 104 ? 4.913 -5.334 -0.292 1.00 84.50 104 ASP A CA 1
ATOM 830 C C . ASP A 1 104 ? 5.186 -6.124 -1.573 1.00 84.50 104 ASP A C 1
ATOM 832 O O . ASP A 1 104 ? 6.194 -5.881 -2.227 1.00 84.50 104 ASP A O 1
ATOM 836 N N . ALA A 1 105 ? 4.251 -6.974 -2.013 1.00 84.94 105 ALA A N 1
ATOM 837 C CA . ALA A 1 105 ? 4.391 -7.714 -3.268 1.00 84.94 105 ALA A CA 1
ATOM 838 C C . ALA A 1 105 ? 4.533 -6.788 -4.493 1.00 84.94 105 ALA A C 1
ATOM 840 O O . ALA A 1 105 ? 5.341 -7.045 -5.389 1.00 84.94 105 ALA A O 1
ATOM 841 N N . LEU A 1 106 ? 3.770 -5.691 -4.530 1.00 81.50 106 LEU A N 1
ATOM 842 C CA . LEU A 1 106 ? 3.870 -4.673 -5.576 1.00 81.50 106 LEU A CA 1
ATOM 843 C C . LEU A 1 106 ? 5.214 -3.931 -5.522 1.00 81.50 106 LEU A C 1
ATOM 845 O O . LEU A 1 106 ? 5.806 -3.653 -6.567 1.00 81.50 106 LEU A O 1
ATOM 849 N N . THR A 1 107 ? 5.690 -3.615 -4.317 1.00 82.25 107 THR A N 1
ATOM 850 C CA . THR A 1 107 ? 6.973 -2.939 -4.084 1.00 82.25 107 THR A CA 1
ATOM 851 C C . THR A 1 107 ? 8.135 -3.830 -4.512 1.00 82.25 107 THR A C 1
ATOM 853 O O . THR A 1 107 ? 8.952 -3.391 -5.317 1.00 82.25 107 THR A O 1
ATOM 856 N N . ASP A 1 108 ? 8.147 -5.097 -4.096 1.00 81.69 108 ASP A N 1
ATOM 857 C CA . ASP A 1 108 ? 9.131 -6.099 -4.525 1.00 81.69 108 ASP A CA 1
ATOM 858 C C . ASP A 1 108 ? 9.137 -6.249 -6.051 1.00 81.69 108 ASP A C 1
ATOM 860 O O . ASP A 1 108 ? 10.190 -6.208 -6.687 1.00 81.69 108 ASP A O 1
ATOM 864 N N . GLY A 1 109 ? 7.960 -6.351 -6.679 1.00 78.69 109 GLY A N 1
ATOM 865 C CA . GLY A 1 109 ? 7.851 -6.434 -8.138 1.00 78.69 109 GLY A CA 1
ATOM 866 C C . GLY A 1 109 ? 8.361 -5.178 -8.859 1.00 78.69 109 GLY A C 1
ATOM 867 O O . GLY A 1 109 ? 8.925 -5.257 -9.958 1.00 78.69 109 GLY A O 1
ATOM 868 N N . ALA A 1 110 ? 8.187 -4.002 -8.254 1.00 76.06 110 ALA A N 1
ATOM 869 C CA . ALA A 1 110 ? 8.721 -2.748 -8.768 1.00 76.06 110 ALA A CA 1
ATOM 870 C C . ALA A 1 110 ? 10.249 -2.666 -8.635 1.00 76.06 110 ALA A C 1
ATOM 872 O O . ALA A 1 110 ? 10.916 -2.260 -9.595 1.00 76.06 110 ALA A O 1
ATOM 873 N N . GLU A 1 111 ? 10.797 -3.077 -7.488 1.00 77.12 111 GLU A N 1
ATOM 874 C CA . GLU A 1 111 ? 12.234 -3.090 -7.210 1.00 77.12 111 GLU A CA 1
ATOM 875 C C . GLU A 1 111 ? 12.973 -4.138 -8.045 1.00 77.12 111 GLU A C 1
ATOM 877 O O . GLU A 1 111 ? 14.013 -3.821 -8.626 1.00 77.12 111 GLU A O 1
ATOM 882 N N . GLN A 1 112 ? 12.410 -5.338 -8.207 1.00 77.12 112 GLN A N 1
ATOM 883 C CA . GLN A 1 112 ? 12.981 -6.388 -9.051 1.00 77.12 112 GLN A CA 1
ATOM 884 C C . GLN A 1 112 ? 13.111 -5.922 -10.507 1.00 77.12 112 GLN A C 1
ATOM 886 O O . GLN A 1 112 ? 14.156 -6.108 -11.127 1.00 77.12 112 GLN A O 1
ATOM 891 N N . ARG A 1 113 ? 12.100 -5.230 -11.052 1.00 70.31 113 ARG A N 1
ATOM 892 C CA . ARG A 1 113 ? 12.190 -4.655 -12.408 1.00 70.31 113 ARG A CA 1
ATOM 893 C C . ARG A 1 113 ? 13.213 -3.529 -12.512 1.00 70.31 113 ARG A C 1
ATOM 895 O O . ARG A 1 113 ? 13.853 -3.374 -13.554 1.00 70.31 113 ARG A O 1
ATOM 902 N N . GLU A 1 114 ? 13.377 -2.723 -11.466 1.00 69.25 114 GLU A N 1
ATOM 903 C CA . GLU A 1 114 ? 14.438 -1.716 -11.439 1.00 69.25 114 GLU A CA 1
ATOM 904 C C . GLU A 1 114 ? 15.830 -2.365 -11.405 1.00 69.25 114 GLU A C 1
ATOM 906 O O . GLU A 1 114 ? 16.731 -1.907 -12.119 1.00 69.25 114 GLU A O 1
ATOM 911 N N . HIS A 1 115 ? 15.989 -3.439 -10.628 1.00 69.44 115 HIS A N 1
ATOM 912 C CA . HIS A 1 115 ? 17.209 -4.234 -10.555 1.00 69.44 115 HIS A CA 1
ATOM 913 C C . HIS A 1 115 ? 17.542 -4.868 -11.910 1.00 69.44 115 HIS A C 1
ATOM 915 O O . HIS A 1 115 ? 18.645 -4.660 -12.414 1.00 69.44 115 HIS A O 1
ATOM 921 N N . ASP A 1 116 ? 16.587 -5.546 -12.549 1.00 6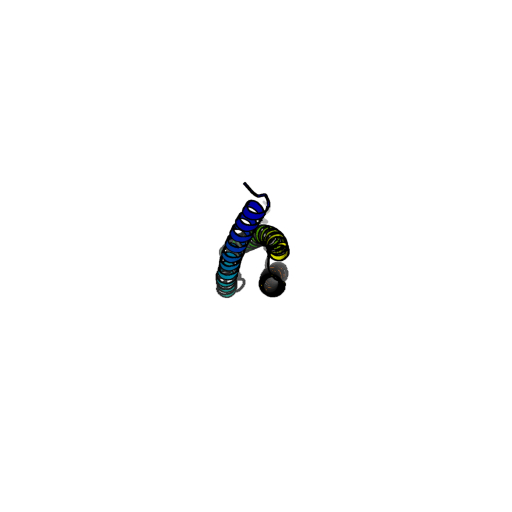8.56 116 ASP A N 1
ATOM 922 C CA . ASP A 1 116 ? 16.765 -6.169 -13.865 1.00 68.56 116 ASP A CA 1
ATOM 923 C C . ASP A 1 116 ? 17.170 -5.143 -14.927 1.00 68.56 116 ASP A C 1
ATOM 925 O O . ASP A 1 116 ? 18.095 -5.386 -15.703 1.00 68.56 116 ASP A O 1
ATOM 929 N N . ARG A 1 117 ? 16.567 -3.943 -14.924 1.00 64.19 117 ARG A N 1
ATOM 930 C CA . ARG A 1 117 ? 16.980 -2.852 -15.823 1.00 64.19 117 ARG A CA 1
ATOM 931 C C . ARG A 1 117 ? 18.414 -2.401 -15.550 1.00 64.19 117 ARG A C 1
ATOM 933 O O . ARG A 1 117 ? 19.124 -2.044 -16.486 1.00 64.19 117 ARG A O 1
ATOM 940 N N . ARG A 1 118 ? 18.851 -2.369 -14.288 1.00 60.81 118 ARG A N 1
ATOM 941 C CA . ARG A 1 118 ? 20.223 -1.983 -13.920 1.00 60.81 118 ARG A CA 1
ATOM 942 C C . ARG A 1 118 ? 21.233 -3.053 -14.340 1.00 60.81 118 ARG A C 1
ATOM 944 O O . ARG A 1 118 ? 22.303 -2.701 -14.829 1.00 60.81 118 ARG A O 1
ATOM 951 N N . SER A 1 119 ? 20.863 -4.323 -14.216 1.00 60.31 119 SER A N 1
ATOM 952 C CA . SER A 1 119 ? 21.664 -5.470 -14.646 1.00 60.31 119 SER A CA 1
ATOM 953 C C . SER A 1 119 ? 21.761 -5.561 -16.177 1.00 60.31 119 SER A C 1
ATOM 955 O O . SER A 1 119 ? 22.862 -5.706 -16.704 1.00 60.31 119 SER A O 1
ATOM 957 N N . HIS A 1 120 ? 20.660 -5.348 -16.911 1.00 53.72 120 HIS A N 1
ATOM 958 C CA . HIS A 1 120 ? 20.661 -5.271 -18.381 1.00 53.72 120 HIS A CA 1
ATOM 959 C C . HIS A 1 120 ? 21.333 -3.997 -18.921 1.00 53.72 120 HIS A C 1
ATOM 961 O O . HIS A 1 120 ? 22.100 -4.056 -19.881 1.00 53.72 120 HIS A O 1
ATOM 967 N N . GLY A 1 121 ? 21.121 -2.845 -18.278 1.00 46.91 121 GLY A N 1
ATOM 968 C CA . GLY A 1 121 ? 21.768 -1.580 -18.641 1.00 46.91 121 GLY A CA 1
ATOM 969 C C . GLY A 1 121 ? 23.281 -1.574 -18.404 1.00 46.91 121 GLY A C 1
ATOM 970 O O . GLY A 1 121 ? 23.986 -0.759 -18.991 1.00 46.91 121 GLY A O 1
ATOM 971 N N . SER A 1 122 ? 23.800 -2.502 -17.590 1.00 47.00 122 SER A N 1
ATOM 972 C CA . SER A 1 122 ? 25.243 -2.712 -17.453 1.00 47.00 122 SER A CA 1
ATOM 973 C C . SER A 1 122 ? 25.849 -3.491 -18.629 1.00 47.00 122 SER A C 1
ATOM 975 O O . SER A 1 122 ? 27.067 -3.452 -18.799 1.00 47.00 122 SER A O 1
ATOM 977 N N . CYS A 1 123 ? 25.035 -4.181 -19.439 1.00 45.31 123 CYS A N 1
ATOM 978 C CA . CYS A 1 123 ? 25.489 -4.914 -20.625 1.00 45.31 123 CYS A CA 1
ATOM 979 C C . CYS A 1 123 ? 25.416 -4.049 -21.898 1.00 45.31 123 CYS A C 1
ATOM 981 O O . CYS A 1 123 ? 26.300 -4.115 -22.750 1.00 45.31 123 CYS A O 1
ATOM 983 N N . GLU A 1 124 ? 24.430 -3.152 -21.989 1.00 44.66 124 GLU A N 1
ATOM 984 C CA . GLU A 1 124 ? 24.264 -2.218 -23.105 1.00 44.66 124 GLU A CA 1
ATOM 985 C C . GLU A 1 124 ? 24.333 -0.768 -22.609 1.00 44.66 124 GLU A C 1
ATOM 987 O O . GLU A 1 124 ? 23.320 -0.189 -22.239 1.00 44.66 124 GLU A O 1
ATOM 992 N N . THR A 1 125 ? 25.532 -0.173 -22.552 1.00 43.62 125 THR A N 1
ATOM 993 C CA . THR A 1 125 ? 25.808 1.257 -22.847 1.00 43.62 125 THR A CA 1
ATOM 994 C C . THR A 1 125 ? 27.231 1.645 -22.432 1.00 43.62 125 THR A C 1
ATOM 996 O O . THR A 1 125 ? 27.480 2.354 -21.461 1.00 43.62 125 THR A O 1
ATOM 999 N N . PHE A 1 126 ? 28.192 1.265 -23.270 1.00 37.28 126 PHE A N 1
ATOM 1000 C CA . PHE A 1 126 ? 29.375 2.090 -23.497 1.00 37.28 126 PHE A CA 1
ATOM 1001 C C . PHE A 1 126 ? 29.462 2.392 -24.997 1.00 37.28 126 PHE A C 1
ATOM 1003 O O . PHE A 1 126 ? 30.154 1.686 -25.728 1.00 37.28 126 PHE A O 1
ATOM 1010 N N . PRO A 1 127 ? 28.816 3.453 -25.513 1.00 41.41 127 PRO A N 1
ATOM 1011 C CA . PRO A 1 127 ? 29.326 4.073 -26.713 1.00 41.41 127 PRO A CA 1
ATOM 1012 C C . PRO A 1 127 ? 30.532 4.901 -26.270 1.00 41.41 127 PRO A C 1
ATOM 1014 O O . PRO A 1 127 ? 30.418 6.059 -25.866 1.00 41.41 127 PRO A O 1
ATOM 1017 N N . ARG A 1 128 ? 31.718 4.279 -26.327 1.00 40.12 128 ARG A N 1
ATOM 1018 C CA . ARG A 1 128 ? 32.970 5.017 -26.513 1.00 40.12 128 ARG A CA 1
ATOM 1019 C C . ARG A 1 128 ? 32.681 6.030 -27.618 1.00 40.12 128 ARG A C 1
ATOM 1021 O O . ARG A 1 128 ? 32.398 5.631 -28.746 1.00 40.12 128 ARG A O 1
ATOM 1028 N N . GLN A 1 129 ? 32.732 7.324 -27.313 1.00 42.38 129 GLN A N 1
ATOM 1029 C CA . GLN A 1 129 ? 32.834 8.343 -28.350 1.00 42.38 129 GLN A CA 1
ATOM 1030 C C . GLN A 1 129 ? 34.193 8.160 -29.036 1.00 42.38 129 GLN A C 1
ATOM 1032 O O . GLN A 1 129 ? 35.160 8.853 -28.743 1.00 42.38 129 GLN A O 1
ATOM 1037 N N . ASN A 1 130 ? 34.281 7.180 -29.932 1.00 36.75 130 ASN A N 1
ATOM 1038 C CA . ASN A 1 130 ? 35.341 7.086 -30.910 1.00 36.75 130 ASN A CA 1
ATOM 1039 C C . ASN A 1 130 ? 34.990 8.059 -32.034 1.00 36.75 130 ASN A C 1
ATOM 1041 O O . ASN A 1 130 ? 34.478 7.669 -33.079 1.00 36.75 130 ASN A O 1
ATOM 1045 N N . LYS A 1 131 ? 35.266 9.344 -31.812 1.00 41.22 131 LYS A N 1
ATOM 1046 C CA . LYS A 1 131 ? 35.613 10.223 -32.925 1.00 41.22 131 LYS A CA 1
ATOM 1047 C C . LYS A 1 131 ? 37.123 10.164 -33.067 1.00 41.22 131 LYS A C 1
ATOM 1049 O O . LYS A 1 131 ? 37.851 11.022 -32.584 1.00 41.22 131 LYS A O 1
ATOM 1054 N N . SER A 1 132 ? 37.582 9.087 -33.697 1.00 44.59 132 SER A N 1
ATOM 1055 C CA . SER A 1 132 ? 38.884 9.100 -34.339 1.00 44.59 132 SER A CA 1
ATOM 1056 C C . SER A 1 132 ? 38.778 10.066 -35.517 1.00 44.59 132 SER A C 1
ATOM 1058 O O . SER A 1 132 ? 38.077 9.780 -36.482 1.00 44.59 132 SER A O 1
ATOM 1060 N N . ILE A 1 133 ? 39.429 11.221 -35.415 1.00 38.75 133 ILE A N 1
ATOM 1061 C CA . ILE A 1 133 ? 39.943 11.935 -36.582 1.00 38.75 133 ILE A CA 1
ATOM 1062 C C . ILE A 1 133 ? 41.409 12.215 -36.269 1.00 38.75 133 ILE A C 1
ATOM 1064 O O . ILE A 1 133 ? 41.771 13.225 -35.675 1.00 38.75 133 ILE A O 1
ATOM 1068 N N . ARG A 1 134 ? 42.262 11.258 -36.644 1.00 43.69 134 ARG A N 1
ATOM 1069 C CA . ARG A 1 134 ? 43.598 11.595 -37.131 1.00 43.69 134 ARG A CA 1
ATOM 1070 C C . ARG A 1 134 ? 43.400 12.284 -38.475 1.00 43.69 134 ARG A C 1
ATOM 1072 O O . ARG A 1 134 ? 42.817 11.646 -39.340 1.00 43.69 134 ARG A O 1
ATOM 1079 N N . ILE A 1 135 ? 43.941 13.484 -38.661 1.00 36.38 135 ILE A N 1
ATOM 1080 C CA . ILE A 1 135 ? 44.781 13.796 -39.824 1.00 36.38 135 ILE A CA 1
ATOM 1081 C C . ILE A 1 135 ? 45.907 14.709 -39.330 1.00 36.38 135 ILE A C 1
ATOM 1083 O O . ILE A 1 135 ? 45.662 15.787 -38.797 1.00 36.38 135 ILE A O 1
ATOM 1087 N N . LEU A 1 136 ? 47.130 14.193 -39.463 1.00 36.56 136 LEU A N 1
ATOM 1088 C CA . LEU A 1 136 ? 48.365 14.960 -39.524 1.00 36.56 136 LEU A CA 1
ATOM 1089 C C . LEU A 1 136 ? 48.375 15.764 -40.829 1.00 36.56 136 LEU A C 1
ATOM 1091 O O . LEU A 1 136 ? 48.200 15.160 -41.888 1.00 36.56 136 LEU A O 1
ATOM 1095 N N . ALA A 1 137 ? 48.648 17.062 -40.739 1.00 41.53 137 ALA A N 1
ATOM 1096 C CA . ALA A 1 137 ? 49.472 17.832 -41.671 1.00 41.53 137 ALA A CA 1
ATOM 1097 C C . ALA A 1 137 ? 49.843 19.155 -40.993 1.00 41.53 137 ALA A C 1
ATOM 1099 O O . ALA A 1 137 ? 48.910 19.821 -40.490 1.00 41.53 137 ALA A O 1
#

Foldseek 3Di:
DDPVVVLVVVLVVLVVVLVVLLVVLVVVLVVLVVVLVPDDADDPDPVSNVVVVVVLVVVVVVLVVVVVSLVVSVVSLVSNLVVDDVVVNVVSVVSSVVSVVSSVVSVVSSVVSVVVCVVVVVVDDDPPPPPDDDDDD

Organism: Eumeta variegata (NCBI:txid151549)

InterPro domains:
  IPR002017 Spectrin repeat [PF00435] (17-115)
  IPR018159 Spectrin/alpha-actinin [SM00150] (16-118)

Secondary structure (DSSP, 8-state):
--HHHHHHHHHHHHHHHHHHHHHHHHHHHHHHHHHHHTSPP--S-HHHHHHHHHHHHHHHHHHHHHHHHHHHHHHHHHHHHHHS-HHHHHHHHHHHHHHHHHHHHHHHHHHHHHHHHHHHHTTS-------------

Sequence (137 aa):
MNERDRRLDVALLQSGKFKEALAGLSKWLSDTEEMVANQKPPSSDYKVVKAQLQEQKFLKKMLLDRQHSMSSLSSLGKEVSNHCEPSERAAIEKQLHDLMKRFDALTDGAEQREHDRRSHGSCETFPRQNKSIRILA